Protein AF-A0A7W4ZAN3-F1 (afdb_monomer)

Foldseek 3Di:
DVVCVVVVVVVVVVVVVVVVVVVVCVVVCVVVCVVVVVCCVVPVPDDPPPPPPDD

Solvent-accessible surface area (backbone atoms only — not comparable to full-atom values): 3480 Å² total; per-residue (Å²): 122,72,64,54,75,56,48,52,59,51,51,51,51,52,52,53,50,52,52,52,53,50,55,49,50,65,74,64,49,69,71,64,58,52,61,58,56,58,44,42,80,77,54,65,83,60,73,80,82,77,78,79,74,76,131

Sequence (55 aa):
MDSLYILIPIAIIFIGTAVKLFFWAVNSGQYDDLETEGRRILFDDDPPDDERVEE

Structure (mmCIF, N/CA/C/O backbone):
data_AF-A0A7W4ZAN3-F1
#
_entry.id   AF-A0A7W4ZAN3-F1
#
loop_
_atom_site.group_PDB
_atom_site.id
_atom_site.type_symbol
_atom_site.label_atom_id
_atom_site.label_alt_id
_atom_site.label_comp_id
_atom_site.label_asym_id
_atom_site.label_entity_id
_atom_site.label_seq_id
_atom_site.pdbx_PDB_ins_code
_atom_site.Cartn_x
_atom_site.Cartn_y
_atom_site.Cartn_z
_atom_site.occupancy
_atom_site.B_iso_or_equiv
_atom_site.auth_seq_id
_atom_site.auth_comp_id
_atom_site.auth_asym_id
_atom_site.auth_atom_id
_atom_site.pdbx_PDB_model_num
ATOM 1 N N . MET A 1 1 ? 13.945 -12.506 -22.037 1.00 67.06 1 MET A N 1
ATOM 2 C CA . MET A 1 1 ? 14.479 -11.399 -21.212 1.00 67.06 1 MET A CA 1
ATOM 3 C C . MET A 1 1 ? 13.612 -10.145 -21.328 1.00 67.06 1 MET A C 1
ATOM 5 O O . MET A 1 1 ? 13.560 -9.386 -20.374 1.00 67.06 1 MET A O 1
ATOM 9 N N . ASP A 1 2 ? 12.864 -9.957 -22.421 1.00 86.88 2 ASP A N 1
ATOM 10 C CA . ASP A 1 2 ? 12.088 -8.727 -22.665 1.00 86.88 2 ASP A CA 1
ATOM 11 C C . ASP A 1 2 ? 10.866 -8.540 -21.751 1.00 86.88 2 ASP A C 1
ATOM 13 O O . ASP A 1 2 ? 10.522 -7.420 -21.383 1.00 86.88 2 ASP A O 1
ATOM 17 N N . SER A 1 3 ? 10.235 -9.635 -21.315 1.00 89.94 3 SER A N 1
ATOM 18 C CA . SER A 1 3 ? 9.057 -9.587 -20.437 1.00 89.94 3 SER A CA 1
ATOM 19 C C . SER A 1 3 ? 9.351 -9.012 -19.051 1.00 89.94 3 SER A C 1
ATOM 21 O O . SER A 1 3 ? 8.472 -8.395 -18.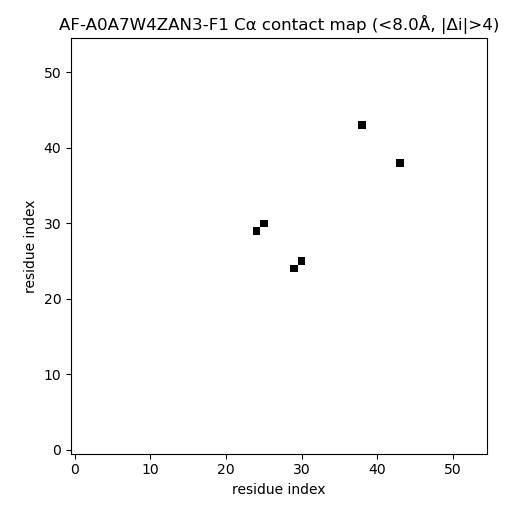454 1.00 89.94 3 SER A O 1
ATOM 23 N N . LEU A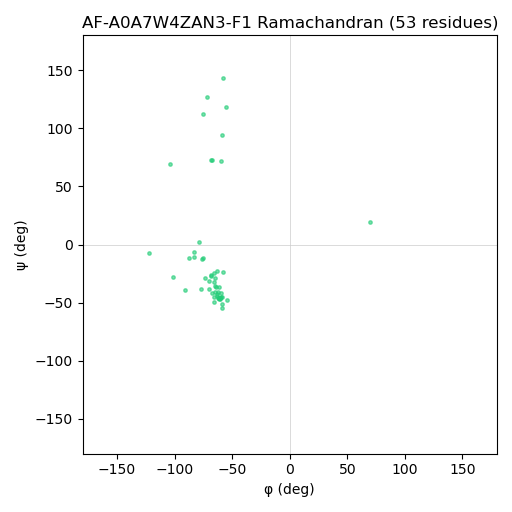 1 4 ? 10.582 -9.160 -18.550 1.00 93.00 4 LEU A N 1
ATOM 24 C CA . LEU A 1 4 ? 11.006 -8.600 -17.264 1.00 93.00 4 LEU A CA 1
ATOM 25 C C . LEU A 1 4 ? 10.919 -7.071 -17.258 1.00 93.00 4 LEU A C 1
ATOM 27 O O . LEU A 1 4 ? 10.496 -6.497 -16.259 1.00 93.00 4 LEU A O 1
ATOM 31 N N . TYR A 1 5 ? 11.228 -6.412 -18.379 1.00 94.12 5 TYR A N 1
ATOM 32 C CA . TYR A 1 5 ? 11.143 -4.952 -18.483 1.00 94.12 5 TYR A CA 1
ATOM 33 C C . TYR A 1 5 ? 9.713 -4.418 -18.373 1.00 94.12 5 TYR A C 1
ATOM 35 O O . TYR A 1 5 ? 9.523 -3.281 -17.958 1.00 94.12 5 TYR A O 1
ATOM 43 N N . ILE A 1 6 ? 8.712 -5.236 -18.701 1.00 94.69 6 ILE A N 1
ATOM 44 C CA . ILE A 1 6 ? 7.292 -4.898 -18.543 1.00 94.69 6 ILE A CA 1
ATOM 45 C C . ILE A 1 6 ? 6.784 -5.343 -17.166 1.00 94.69 6 ILE A C 1
ATOM 47 O O . ILE A 1 6 ? 6.033 -4.626 -16.510 1.00 94.69 6 ILE A O 1
ATOM 51 N N . LEU A 1 7 ? 7.215 -6.512 -16.692 1.00 96.38 7 LEU A N 1
ATOM 52 C CA . LEU A 1 7 ? 6.728 -7.097 -15.447 1.00 96.38 7 LEU A CA 1
ATOM 53 C C . LEU A 1 7 ? 7.211 -6.336 -14.205 1.00 96.38 7 LEU A C 1
ATOM 55 O O . LEU A 1 7 ? 6.439 -6.163 -13.267 1.00 96.38 7 LEU A O 1
ATOM 59 N N . ILE A 1 8 ? 8.456 -5.846 -14.201 1.00 96.00 8 ILE A N 1
ATOM 60 C CA . ILE A 1 8 ? 9.020 -5.068 -13.087 1.00 96.00 8 ILE A CA 1
ATOM 61 C C . ILE A 1 8 ? 8.203 -3.794 -12.798 1.00 96.00 8 ILE A C 1
ATOM 63 O O . ILE A 1 8 ? 7.763 -3.634 -11.659 1.00 96.00 8 ILE A O 1
ATOM 67 N N . PRO A 1 9 ? 7.939 -2.890 -13.764 1.00 96.94 9 PRO A N 1
ATOM 68 C CA . PRO A 1 9 ? 7.156 -1.687 -13.489 1.00 96.94 9 PRO A CA 1
ATOM 69 C C . PRO A 1 9 ? 5.706 -2.004 -13.103 1.00 96.94 9 PRO A C 1
ATOM 71 O O . PRO A 1 9 ? 5.169 -1.352 -12.210 1.00 96.94 9 PRO A O 1
ATOM 74 N N . ILE A 1 10 ? 5.091 -3.034 -13.697 1.00 97.88 10 ILE A N 1
ATOM 75 C CA . ILE A 1 10 ? 3.751 -3.490 -13.294 1.00 97.88 10 ILE A CA 1
ATOM 76 C C . ILE A 1 10 ? 3.754 -3.939 -11.830 1.00 97.88 10 ILE A C 1
ATOM 78 O O . ILE A 1 10 ? 2.884 -3.530 -11.066 1.00 97.88 10 ILE A O 1
ATOM 82 N N . ALA A 1 11 ? 4.746 -4.731 -11.417 1.00 97.56 11 ALA A N 1
ATOM 83 C CA . ALA A 1 11 ? 4.870 -5.187 -10.038 1.00 97.56 11 ALA A CA 1
ATOM 84 C C . ALA A 1 11 ? 5.0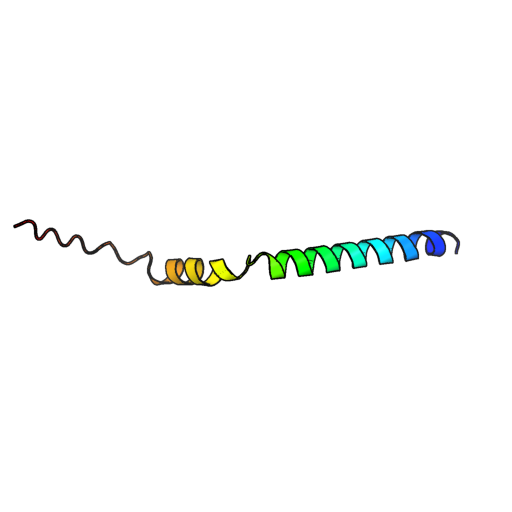77 -4.019 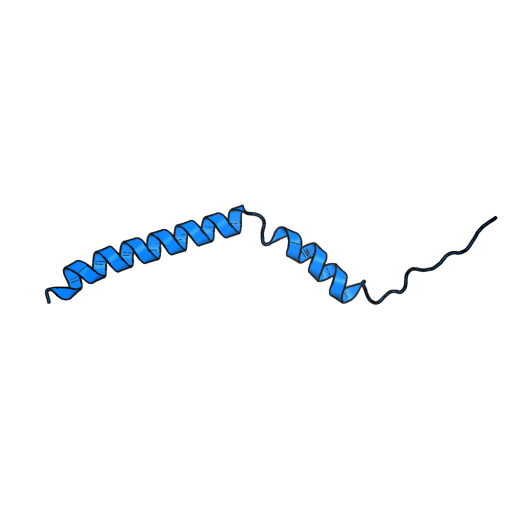-9.061 1.00 97.56 11 ALA A C 1
ATOM 86 O O . ALA A 1 11 ? 4.451 -3.993 -8.004 1.00 97.56 11 ALA A O 1
ATOM 87 N N . ILE A 1 12 ? 5.891 -3.021 -9.428 1.00 98.19 12 ILE A N 1
ATOM 88 C CA . ILE A 1 12 ? 6.098 -1.813 -8.614 1.00 98.19 12 ILE A CA 1
ATOM 89 C C . ILE A 1 12 ? 4.783 -1.047 -8.436 1.00 98.19 12 ILE A C 1
ATOM 91 O O . ILE A 1 12 ? 4.452 -0.664 -7.314 1.00 98.19 12 ILE A O 1
ATOM 95 N N . ILE A 1 13 ? 4.014 -0.853 -9.513 1.00 98.38 13 ILE A N 1
ATOM 96 C CA . ILE A 1 13 ? 2.703 -0.192 -9.444 1.00 98.38 13 ILE A CA 1
ATOM 97 C C . ILE A 1 13 ? 1.762 -0.992 -8.545 1.00 98.38 13 ILE A C 1
ATOM 99 O O . ILE A 1 13 ? 1.132 -0.418 -7.661 1.00 98.38 13 ILE A O 1
ATOM 103 N N . PHE A 1 14 ? 1.707 -2.311 -8.726 1.00 98.38 14 PHE A N 1
ATOM 104 C CA . PHE A 1 14 ? 0.826 -3.184 -7.960 1.00 98.38 14 PHE A CA 1
ATOM 105 C C . PHE A 1 14 ? 1.128 -3.129 -6.458 1.00 98.38 14 PHE A C 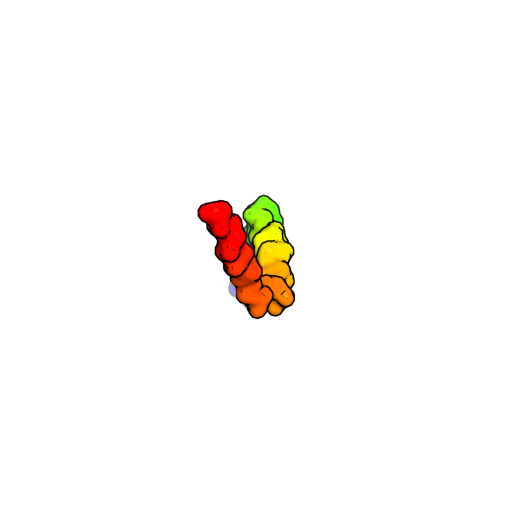1
ATOM 107 O O . PHE A 1 14 ? 0.222 -2.925 -5.650 1.00 98.38 14 PHE A O 1
ATOM 114 N N . ILE A 1 15 ? 2.40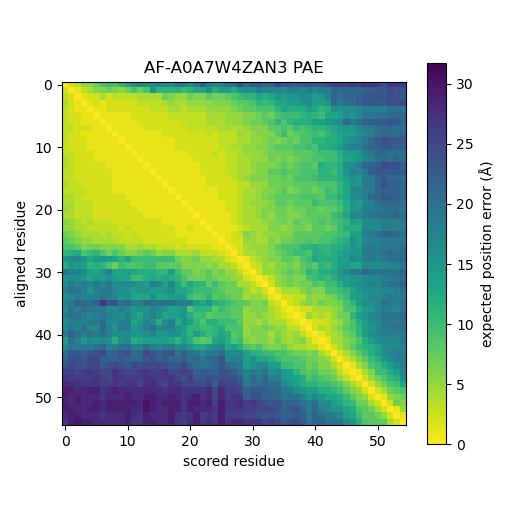8 -3.224 -6.082 1.00 98.38 15 ILE A N 1
ATOM 115 C CA . ILE A 1 15 ? 2.854 -3.098 -4.690 1.00 98.38 15 ILE A CA 1
ATOM 116 C C . ILE A 1 15 ? 2.552 -1.693 -4.159 1.00 98.38 15 ILE A C 1
ATOM 118 O O . ILE A 1 15 ? 2.016 -1.559 -3.062 1.00 98.38 15 ILE A O 1
ATOM 122 N N . GLY A 1 16 ? 2.826 -0.641 -4.936 1.00 98.44 16 GLY A N 1
ATOM 123 C CA . GLY A 1 16 ? 2.529 0.737 -4.542 1.00 98.44 16 GLY A CA 1
ATOM 124 C C . GLY A 1 16 ? 1.038 0.973 -4.284 1.00 98.44 16 GLY A C 1
ATOM 125 O O . GLY A 1 16 ? 0.670 1.604 -3.292 1.00 98.44 16 GLY A O 1
ATOM 126 N N . THR A 1 17 ? 0.162 0.424 -5.131 1.00 98.31 17 THR A N 1
ATOM 127 C CA . THR A 1 17 ? -1.291 0.470 -4.932 1.00 98.31 17 THR A CA 1
ATOM 128 C C . THR A 1 17 ? -1.713 -0.323 -3.700 1.00 98.31 17 THR A C 1
ATOM 130 O O . THR A 1 17 ? -2.481 0.201 -2.896 1.00 98.31 17 THR A O 1
ATOM 133 N N . ALA A 1 18 ? -1.191 -1.537 -3.508 1.00 97.94 18 ALA A N 1
ATOM 134 C CA . ALA A 1 18 ? -1.502 -2.359 -2.340 1.00 97.94 18 ALA A CA 1
ATOM 135 C C . ALA A 1 18 ? -1.118 -1.652 -1.031 1.00 97.94 18 ALA A C 1
ATOM 137 O O . ALA A 1 18 ? -1.928 -1.572 -0.112 1.00 97.94 18 ALA A O 1
ATOM 138 N N . VAL A 1 19 ? 0.077 -1.055 -0.976 1.00 97.94 19 VAL A N 1
ATOM 139 C CA . VAL A 1 19 ? 0.543 -0.276 0.177 1.00 97.94 19 VAL A CA 1
ATOM 140 C C . VAL A 1 19 ? -0.355 0.939 0.418 1.00 97.94 19 VAL A C 1
ATOM 142 O O . VAL A 1 19 ? -0.788 1.170 1.545 1.00 97.94 19 VAL A O 1
ATOM 145 N N . LYS A 1 20 ? -0.702 1.696 -0.631 1.00 97.25 20 LYS A N 1
ATOM 146 C CA . LYS A 1 20 ? -1.612 2.845 -0.509 1.00 97.25 20 LYS A CA 1
ATOM 147 C C . LYS A 1 20 ? -2.984 2.436 0.040 1.00 97.25 20 LYS A C 1
ATOM 149 O O . LYS A 1 20 ? -3.510 3.123 0.913 1.00 97.25 20 LYS A O 1
ATOM 154 N N . LEU A 1 21 ? -3.559 1.346 -0.469 1.00 96.31 21 LEU A N 1
ATOM 155 C CA . LEU A 1 21 ? -4.848 0.825 -0.007 1.00 96.31 21 LEU A CA 1
ATOM 156 C C . LEU A 1 21 ? -4.777 0.349 1.443 1.00 96.31 21 LEU A C 1
ATOM 158 O O . LEU A 1 21 ? -5.681 0.643 2.216 1.00 96.31 21 LEU A O 1
ATOM 162 N N . PHE A 1 22 ? -3.690 -0.323 1.822 1.00 94.38 22 PHE A N 1
ATOM 163 C CA . PHE A 1 22 ? -3.461 -0.758 3.196 1.00 94.38 22 PHE A CA 1
ATOM 164 C C . PHE A 1 22 ? -3.448 0.429 4.167 1.00 94.38 22 PHE A C 1
ATOM 166 O O . PHE A 1 22 ? -4.198 0.435 5.139 1.00 94.38 22 PHE A O 1
ATOM 173 N N . PHE A 1 23 ? -2.664 1.472 3.877 1.00 94.31 23 PHE A N 1
ATOM 174 C CA . PHE A 1 23 ? -2.626 2.665 4.729 1.00 94.31 23 PHE A CA 1
ATOM 175 C C . PHE A 1 23 ? -3.962 3.410 4.766 1.00 94.31 23 PHE A C 1
ATOM 177 O O . PHE A 1 23 ? -4.349 3.908 5.820 1.00 94.31 23 PHE A O 1
ATOM 184 N N . TRP A 1 24 ? -4.684 3.464 3.644 1.00 93.50 24 TRP A N 1
ATOM 185 C CA . TRP A 1 24 ? -6.031 4.030 3.616 1.00 93.50 24 TRP A CA 1
ATOM 186 C C . TRP A 1 24 ? -6.993 3.250 4.521 1.00 93.50 24 TRP A C 1
ATOM 188 O O . TRP A 1 24 ? -7.687 3.868 5.321 1.00 93.50 24 TRP A O 1
ATOM 198 N N . ALA A 1 25 ? -6.992 1.916 4.456 1.00 90.12 25 ALA A N 1
ATOM 199 C CA . ALA A 1 25 ? -7.848 1.072 5.289 1.00 90.12 25 ALA A CA 1
ATOM 200 C C . ALA A 1 25 ? -7.524 1.219 6.785 1.00 90.12 25 ALA A C 1
ATOM 202 O O . ALA A 1 25 ? -8.432 1.376 7.598 1.00 90.12 25 ALA A O 1
ATOM 203 N N . VAL A 1 26 ? -6.233 1.254 7.138 1.00 88.31 26 VAL A N 1
ATOM 204 C CA . VAL A 1 26 ? -5.775 1.497 8.516 1.00 88.31 26 VAL A CA 1
ATOM 205 C C . VAL A 1 26 ? -6.240 2.863 9.022 1.00 88.31 26 VAL A C 1
ATOM 207 O O . VAL A 1 26 ? -6.778 2.957 10.119 1.00 88.31 26 VAL A O 1
ATOM 210 N N . ASN A 1 27 ? -6.086 3.919 8.220 1.00 87.00 27 ASN A N 1
ATOM 211 C CA . ASN A 1 27 ? -6.497 5.269 8.612 1.00 87.00 27 ASN A CA 1
ATOM 212 C C . ASN A 1 27 ? -8.018 5.494 8.531 1.00 87.00 27 ASN A C 1
ATOM 214 O O . ASN A 1 27 ? -8.511 6.506 9.017 1.00 87.00 27 ASN A O 1
ATOM 218 N N . SER A 1 28 ? -8.772 4.590 7.902 1.00 86.50 28 SER A N 1
ATOM 219 C CA . SER A 1 28 ? -10.233 4.676 7.807 1.00 86.50 28 SER A CA 1
ATOM 220 C C . SER A 1 28 ? -10.945 4.231 9.091 1.00 86.50 28 SER A C 1
ATOM 222 O O . SER A 1 28 ? -12.173 4.197 9.100 1.00 86.50 28 SER A O 1
ATOM 224 N N . GLY A 1 29 ? -10.211 3.864 10.149 1.00 74.25 29 GLY A N 1
ATOM 225 C CA . GLY A 1 29 ? -10.806 3.471 11.430 1.00 74.25 29 GLY A CA 1
ATOM 226 C C . GLY A 1 29 ? -11.543 2.129 11.384 1.00 74.25 29 GLY A C 1
ATOM 227 O O . GLY A 1 29 ? -12.351 1.842 12.256 1.00 74.25 29 GLY A O 1
ATOM 228 N N . GLN A 1 30 ? -11.276 1.271 10.383 1.00 70.69 30 GLN A N 1
ATOM 229 C CA . GLN A 1 30 ? -11.938 -0.041 10.254 1.00 70.69 30 GLN A CA 1
ATOM 230 C C . GLN A 1 30 ? -11.735 -0.938 11.492 1.00 70.69 30 GLN A C 1
ATOM 232 O O . GLN A 1 30 ? -12.532 -1.837 11.744 1.00 70.69 30 GLN A O 1
ATOM 237 N N . TYR A 1 31 ? -10.677 -0.699 12.264 1.00 67.06 31 TYR A N 1
ATOM 238 C CA . TYR A 1 31 ? -10.357 -1.461 13.469 1.00 67.06 31 TYR A CA 1
ATOM 239 C C . TYR A 1 31 ? -11.036 -0.927 14.737 1.00 67.06 31 TYR A C 1
ATOM 241 O O . TYR A 1 31 ? -11.022 -1.625 15.747 1.00 67.06 31 TYR A O 1
ATOM 249 N N . ASP A 1 32 ? -11.642 0.262 14.693 1.00 69.62 32 ASP A N 1
ATOM 250 C CA . ASP A 1 32 ? -12.273 0.884 15.864 1.00 69.62 32 ASP A CA 1
ATOM 251 C C . ASP A 1 32 ? -13.595 0.184 16.229 1.00 69.62 32 ASP A C 1
ATOM 253 O O . ASP A 1 32 ? -13.967 0.101 17.396 1.00 69.62 32 ASP A O 1
ATOM 257 N N . ASP A 1 33 ? -14.276 -0.402 15.239 1.00 69.94 33 ASP A N 1
ATOM 258 C CA . ASP A 1 33 ? -15.547 -1.118 15.429 1.00 69.94 33 ASP A CA 1
ATOM 259 C C . ASP A 1 33 ? -15.367 -2.580 15.900 1.00 69.94 33 ASP A C 1
ATOM 261 O O . ASP A 1 33 ? -16.322 -3.260 16.273 1.00 69.94 33 ASP A O 1
ATOM 265 N N . LEU A 1 34 ? -14.123 -3.078 15.954 1.00 70.31 34 LEU A N 1
ATOM 266 C CA . LEU A 1 34 ? -13.830 -4.406 16.508 1.00 70.31 34 LEU A CA 1
ATOM 267 C C . LEU A 1 34 ? -14.051 -4.467 18.025 1.00 70.31 34 LEU A C 1
ATOM 269 O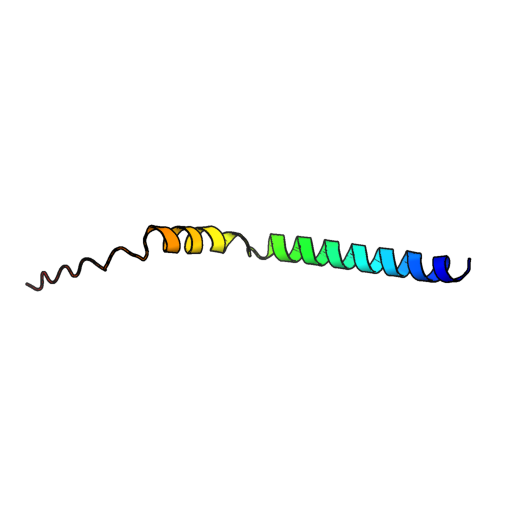 O . LEU A 1 34 ? -14.343 -5.537 18.557 1.00 70.31 34 LEU A O 1
ATOM 273 N N . GLU A 1 35 ? -13.919 -3.340 18.731 1.00 71.50 35 GLU A N 1
ATOM 274 C CA . GLU A 1 35 ? -14.183 -3.277 20.172 1.00 71.50 35 GLU A CA 1
ATOM 275 C C . GLU A 1 35 ? -15.675 -3.494 20.476 1.00 71.50 35 GLU A C 1
ATOM 277 O O . GLU A 1 35 ? -16.024 -4.233 21.399 1.00 71.50 35 GLU A O 1
ATOM 282 N N . THR A 1 36 ? -16.556 -2.890 19.674 1.00 70.94 36 THR A N 1
ATOM 283 C CA . THR A 1 36 ? 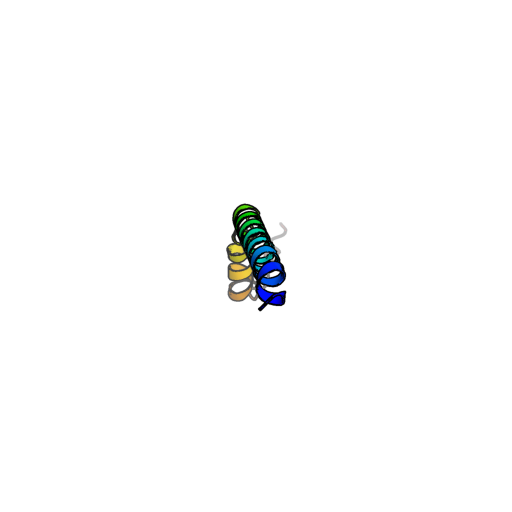-18.013 -3.020 19.804 1.00 70.94 36 THR A CA 1
ATOM 284 C C . THR A 1 36 ? -18.467 -4.447 19.510 1.00 70.94 36 THR A C 1
ATOM 286 O O . THR A 1 36 ? -19.168 -5.048 20.326 1.00 70.94 36 THR A O 1
ATOM 289 N N . GLU A 1 37 ? -18.018 -5.030 18.396 1.00 75.88 37 GLU A N 1
ATOM 290 C CA . GLU A 1 37 ? -18.350 -6.416 18.034 1.00 75.88 37 GLU A CA 1
ATOM 291 C C . GLU A 1 37 ? -17.758 -7.440 19.025 1.00 75.88 37 GLU A C 1
ATOM 293 O O . GLU A 1 37 ? -18.379 -8.458 19.334 1.00 75.88 37 GLU A O 1
ATOM 298 N N . GLY A 1 38 ? -16.593 -7.149 19.615 1.00 77.94 38 GLY A N 1
ATOM 299 C CA . GLY A 1 38 ? -16.012 -7.956 20.692 1.00 77.94 38 GLY A CA 1
ATOM 300 C C . GLY A 1 38 ? -16.795 -7.900 22.011 1.00 77.94 38 GLY A C 1
ATOM 301 O O . GLY A 1 38 ? -16.746 -8.854 22.784 1.00 77.94 38 GLY A O 1
ATOM 302 N N . ARG A 1 39 ? -17.540 -6.818 22.284 1.00 78.12 39 ARG A N 1
ATOM 303 C CA . ARG A 1 39 ? -18.465 -6.770 23.429 1.00 78.12 39 ARG A CA 1
ATOM 304 C C . ARG A 1 39 ? -19.747 -7.549 23.160 1.00 78.12 39 ARG A C 1
ATOM 306 O O . ARG A 1 39 ? -20.205 -8.246 24.059 1.00 78.12 39 ARG A O 1
ATOM 313 N N . ARG A 1 40 ? -20.278 -7.498 21.937 1.00 75.69 40 ARG A N 1
ATOM 314 C CA . ARG A 1 40 ? -21.476 -8.258 21.557 1.00 75.69 40 ARG A CA 1
ATOM 315 C C . ARG A 1 40 ? -21.344 -9.752 21.829 1.00 75.69 40 ARG A C 1
ATOM 317 O O . ARG A 1 40 ? -22.198 -10.329 22.480 1.00 75.69 40 ARG A O 1
ATOM 324 N N . ILE A 1 41 ? -20.237 -10.380 21.432 1.00 75.62 41 ILE A N 1
ATOM 325 C CA . ILE A 1 41 ? -20.067 -11.836 21.613 1.00 75.62 41 ILE A CA 1
ATOM 326 C C . ILE A 1 41 ? -20.054 -12.298 23.082 1.00 75.62 41 ILE A C 1
ATOM 328 O O . ILE A 1 41 ? -20.297 -13.471 23.345 1.00 75.62 41 ILE A O 1
ATOM 332 N N . LEU A 1 42 ? -19.729 -11.410 24.028 1.00 77.38 42 LEU A N 1
ATOM 333 C CA . LEU A 1 42 ? -19.653 -11.744 25.453 1.00 77.38 42 LEU A CA 1
ATOM 334 C C . LEU A 1 42 ? -20.889 -11.290 26.242 1.00 77.38 42 LEU A C 1
ATOM 336 O O . LEU A 1 42 ? -21.191 -11.904 27.260 1.00 77.38 42 LEU A O 1
ATOM 340 N N . PHE A 1 43 ? -21.567 -10.227 25.798 1.00 74.31 43 PHE A N 1
ATOM 341 C CA . PHE A 1 43 ? -22.623 -9.551 26.560 1.00 74.31 43 PHE A CA 1
ATOM 342 C C . PHE A 1 43 ? -23.988 -9.479 25.843 1.00 74.31 43 PHE A C 1
ATOM 344 O O . PHE A 1 43 ? -24.950 -9.063 26.475 1.00 74.31 43 PHE A O 1
ATOM 351 N N . ASP A 1 44 ? -24.118 -9.877 24.566 1.00 69.94 44 ASP A N 1
ATOM 352 C CA . ASP A 1 44 ? -25.425 -9.881 23.863 1.00 69.94 44 ASP A CA 1
ATOM 353 C C . ASP A 1 44 ? -26.344 -11.046 24.287 1.00 69.94 44 ASP A C 1
ATOM 355 O O . ASP A 1 44 ? -27.526 -11.043 23.944 1.00 69.94 44 ASP A O 1
ATOM 359 N N . ASP A 1 45 ? -25.828 -12.037 25.022 1.00 68.00 45 ASP A N 1
ATOM 360 C CA . ASP A 1 45 ? -26.628 -13.154 25.548 1.00 68.00 45 ASP A CA 1
ATOM 361 C C . ASP A 1 45 ? -27.352 -12.808 26.861 1.00 68.00 45 ASP A C 1
ATOM 363 O O . ASP A 1 45 ? -28.212 -13.579 27.299 1.00 68.00 45 ASP A O 1
ATOM 367 N N . ASP A 1 46 ? -27.035 -11.668 27.489 1.00 70.62 46 ASP A N 1
ATOM 368 C CA . ASP A 1 46 ? -27.767 -11.205 28.663 1.00 70.62 46 ASP A CA 1
ATOM 369 C C . ASP A 1 46 ? -29.117 -10.634 28.193 1.00 70.62 46 ASP A C 1
ATOM 371 O O . ASP A 1 46 ? -29.152 -9.616 27.487 1.00 70.62 46 ASP A O 1
ATOM 375 N N . PRO A 1 47 ? -30.255 -11.282 28.522 1.00 66.44 47 PRO A N 1
ATOM 376 C CA . PRO A 1 47 ? -31.554 -10.724 28.193 1.00 66.44 47 PRO A CA 1
ATOM 377 C C . PRO A 1 47 ? -31.658 -9.341 28.845 1.00 66.44 47 PRO A C 1
ATOM 379 O O . PRO A 1 47 ? -31.166 -9.165 29.962 1.00 66.44 47 PRO A O 1
ATOM 382 N N . PRO A 1 48 ? -32.289 -8.354 28.185 1.00 67.56 48 PRO A N 1
ATOM 383 C CA . PRO A 1 48 ? -32.567 -7.090 28.842 1.00 67.56 48 PRO A CA 1
ATOM 384 C C . PRO A 1 48 ? -33.351 -7.418 30.110 1.00 67.56 48 PRO A C 1
ATOM 386 O O . PRO A 1 48 ? -34.423 -8.023 30.021 1.00 67.56 48 PRO A O 1
ATOM 389 N N . ASP A 1 49 ? -32.790 -7.073 31.271 1.00 64.50 49 ASP A N 1
ATOM 390 C CA . ASP A 1 49 ? -33.532 -7.053 32.524 1.00 64.50 49 ASP A CA 1
ATOM 391 C C . ASP A 1 49 ? -34.678 -6.064 32.311 1.00 64.50 49 ASP A C 1
ATOM 393 O O . ASP A 1 49 ? -34.530 -4.844 32.402 1.00 64.50 49 ASP A O 1
ATOM 397 N N . ASP A 1 50 ? -35.817 -6.622 31.909 1.00 62.66 50 ASP A N 1
ATOM 398 C CA . ASP A 1 50 ? -37.107 -5.969 31.812 1.00 62.66 50 ASP A CA 1
ATOM 399 C C . ASP A 1 50 ? -37.551 -5.676 33.246 1.00 62.66 50 ASP A C 1
ATOM 401 O O . ASP A 1 50 ? -38.426 -6.335 33.812 1.00 62.66 50 ASP A O 1
ATOM 405 N N . GLU A 1 51 ? -36.902 -4.687 33.866 1.00 62.91 51 GLU A N 1
ATOM 406 C CA . GLU A 1 51 ? -37.422 -3.980 35.025 1.00 62.91 51 GLU A CA 1
ATOM 407 C C . GLU A 1 51 ? -38.638 -3.169 34.568 1.00 62.91 51 GLU A C 1
ATOM 409 O O . GLU A 1 51 ? -38.654 -1.940 34.506 1.00 62.91 51 GLU A O 1
ATOM 414 N N . ARG A 1 52 ? -39.717 -3.907 34.301 1.00 62.53 52 ARG A N 1
ATOM 415 C CA . ARG A 1 52 ? -41.092 -3.482 34.525 1.00 62.53 52 ARG A CA 1
ATOM 416 C C . ARG A 1 52 ? -41.270 -3.187 36.010 1.00 62.53 52 ARG A C 1
ATOM 418 O O . ARG A 1 52 ? -41.937 -3.925 36.735 1.00 62.53 52 ARG A O 1
ATOM 425 N N . VAL A 1 53 ? -40.683 -2.0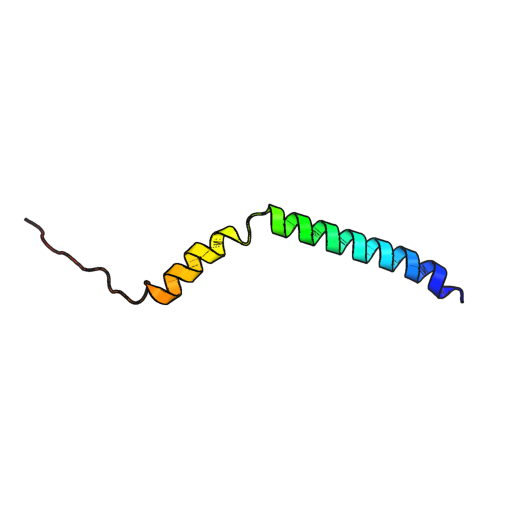92 36.458 1.00 61.25 53 VAL A N 1
ATOM 426 C CA . VAL A 1 53 ? -41.163 -1.354 37.617 1.00 61.25 53 VAL A CA 1
ATOM 427 C C . VAL A 1 53 ? -41.860 -0.123 37.047 1.00 61.25 53 VAL A C 1
ATOM 429 O O . VAL A 1 53 ? -41.357 0.993 37.106 1.00 61.25 53 VAL A O 1
ATOM 432 N N . GLU A 1 54 ? -42.997 -0.363 36.390 1.00 59.16 54 GLU A N 1
ATOM 433 C CA . GLU A 1 54 ? -43.996 0.687 36.206 1.00 59.16 54 GLU A CA 1
ATOM 434 C C . GLU A 1 54 ? -44.655 0.932 37.572 1.00 59.16 54 GLU A C 1
ATOM 436 O O . GLU A 1 54 ? -45.080 -0.020 38.236 1.00 59.16 54 GLU A O 1
ATOM 441 N N . GLU A 1 55 ? -44.650 2.203 37.987 1.00 53.09 55 GLU A N 1
ATOM 442 C CA . GLU A 1 55 ? -45.334 2.763 39.165 1.00 53.09 55 GLU A CA 1
ATOM 443 C C . GLU A 1 55 ? -46.854 2.529 39.168 1.00 53.09 55 GLU A C 1
ATOM 445 O O . GLU A 1 55 ? -47.484 2.571 38.084 1.00 53.09 55 GLU A O 1
#

InterPro domains:
  IPR004714 Cytochrome oxidase maturation protein cbb3-type [PF03597] (2-45)
  IPR004714 Cytochrome oxidase maturation protein cbb3-type [PTHR41532] (1-51)
  IPR004714 Cytochrome oxidase maturation protein cbb3-type [TIGR00847] (1-48)

Organism: NCBI:txid1562603

Secondary structure (DSSP, 8-state):
-HHHHHHHHHHHHHHHHHHHHHHHHHHTTTTTTHHHHHHHHHHTTS---------

pLDDT: mean 81.67, std 13.77, range [53.09, 98.44]

Radius of gyration: 24.56 Å; Cα contacts (8 Å, |Δi|>4): 3; chains: 1; bounding box: 60×18×62 Å

Mean predicted aligned error: 11.43 Å